Protein AF-J9EA83-F1 (afdb_monomer_lite)

Secondary structure (DSSP, 8-state):
-TTS---------SSHHHHHHHHHHHTT-EETTEEPP----HHHH-TT---GGG-------

Sequence (61 aa):
TIADTALCAVYQLSTNKLFLEAYKKADGMKIDGRRVVVDYERGRTQKSWLPRRLGMFIIAQ

InterPro domains:
  IPR012677 Nucleotide-binding alpha-beta plait domain superfamily [G3DSA:3.30.70.330] (7-57)

Structure (mmCIF, N/CA/C/O backbone):
data_AF-J9EA83-F1
#
_entry.id   AF-J9EA83-F1
#
loop_
_atom_site.group_PDB
_atom_site.id
_atom_site.type_symbol
_atom_site.label_atom_id
_atom_site.label_alt_id
_atom_site.label_comp_id
_atom_site.label_asym_id
_atom_site.label_entity_id
_atom_site.label_seq_id
_atom_site.pdbx_PDB_ins_code
_atom_site.Cartn_x
_atom_site.Cartn_y
_atom_site.Cartn_z
_atom_site.occupancy
_atom_site.B_iso_or_equiv
_atom_site.auth_seq_id
_atom_site.auth_comp_id
_atom_site.auth_asym_id
_atom_site.auth_atom_id
_atom_site.pdbx_PDB_model_num
ATOM 1 N N . THR A 1 1 ? -21.668 -8.776 -17.782 1.00 37.69 1 THR A N 1
ATOM 2 C CA . THR A 1 1 ? -20.411 -9.503 -18.075 1.00 37.69 1 THR A CA 1
ATOM 3 C C . THR A 1 1 ? -19.419 -9.161 -16.982 1.00 37.69 1 THR A C 1
ATOM 5 O O . THR A 1 1 ? -19.417 -8.032 -16.528 1.00 37.69 1 THR A O 1
ATOM 8 N N . ILE A 1 2 ? -18.645 -10.120 -16.475 1.00 34.50 2 ILE A N 1
ATOM 9 C CA . ILE A 1 2 ? -17.871 -10.034 -15.210 1.00 34.50 2 ILE A CA 1
ATOM 10 C C . ILE A 1 2 ? -16.636 -9.086 -15.311 1.00 34.50 2 ILE A C 1
ATOM 12 O O . ILE A 1 2 ? -15.654 -9.228 -14.595 1.00 34.50 2 ILE A O 1
ATOM 16 N N . ALA A 1 3 ? -16.667 -8.091 -16.201 1.00 36.97 3 ALA A N 1
ATOM 17 C CA . ALA A 1 3 ? -15.527 -7.234 -16.526 1.00 36.97 3 ALA A CA 1
ATOM 18 C C . ALA A 1 3 ? -15.562 -5.826 -15.887 1.00 36.97 3 ALA A C 1
ATOM 20 O O . ALA A 1 3 ? -14.545 -5.144 -15.926 1.00 36.97 3 ALA A O 1
ATOM 21 N N . ASP A 1 4 ? -16.660 -5.399 -15.247 1.00 45.34 4 ASP A N 1
ATOM 22 C CA . ASP A 1 4 ? -16.879 -3.974 -14.908 1.00 45.34 4 ASP A CA 1
ATOM 23 C C . ASP A 1 4 ? -16.556 -3.541 -13.457 1.00 45.34 4 ASP A C 1
ATOM 25 O O . ASP A 1 4 ? -16.938 -2.452 -13.037 1.00 45.34 4 ASP A O 1
ATOM 29 N N . THR A 1 5 ? -15.838 -4.332 -12.651 1.00 49.44 5 THR A N 1
ATOM 30 C CA . THR A 1 5 ? -15.623 -3.993 -11.218 1.00 49.44 5 THR A CA 1
ATOM 31 C C . THR A 1 5 ? -14.189 -4.138 -10.703 1.00 49.44 5 THR A C 1
ATOM 33 O O . THR A 1 5 ? -13.979 -4.336 -9.510 1.00 49.44 5 THR A O 1
ATOM 36 N N . ALA A 1 6 ? -13.171 -4.002 -11.552 1.00 52.22 6 ALA A N 1
ATOM 37 C CA . ALA A 1 6 ? -11.805 -3.781 -11.069 1.00 52.22 6 ALA A CA 1
ATOM 38 C C . ALA A 1 6 ? -11.520 -2.271 -11.020 1.00 52.22 6 ALA A C 1
ATOM 40 O O . ALA A 1 6 ? -10.947 -1.703 -11.942 1.00 52.22 6 ALA A O 1
ATOM 41 N N . LEU A 1 7 ? -11.963 -1.606 -9.948 1.00 61.22 7 LEU A N 1
ATOM 42 C CA . LEU A 1 7 ? -11.545 -0.235 -9.641 1.00 61.22 7 LEU A CA 1
ATOM 43 C C . LEU A 1 7 ? -10.119 -0.283 -9.083 1.00 61.22 7 LEU A C 1
ATOM 45 O O . LEU A 1 7 ? -9.913 -0.451 -7.883 1.00 61.22 7 LEU A O 1
ATOM 49 N N . CYS A 1 8 ? -9.135 -0.173 -9.968 1.00 67.69 8 CYS A N 1
ATOM 50 C CA . CYS A 1 8 ? -7.733 0.016 -9.620 1.00 67.69 8 CYS A CA 1
ATOM 51 C C . CYS A 1 8 ? -7.247 1.357 -10.180 1.00 67.69 8 CYS A C 1
ATOM 53 O O . CYS A 1 8 ? -7.514 1.700 -11.329 1.00 67.69 8 CYS A O 1
ATOM 55 N N . ALA A 1 9 ? -6.530 2.118 -9.356 1.00 75.50 9 ALA A N 1
ATOM 56 C CA . ALA A 1 9 ? -5.934 3.396 -9.721 1.00 75.50 9 ALA A CA 1
ATOM 57 C C . ALA A 1 9 ? -4.486 3.432 -9.229 1.00 75.50 9 ALA A C 1
ATOM 59 O O . ALA A 1 9 ? -4.180 2.918 -8.153 1.00 75.50 9 ALA A O 1
ATOM 60 N N . VAL A 1 10 ? -3.606 4.037 -10.024 1.00 77.50 10 VAL A N 1
ATOM 61 C CA . VAL A 1 10 ? -2.187 4.203 -9.701 1.00 77.50 10 VAL A CA 1
ATOM 62 C C . VAL A 1 10 ? -1.926 5.679 -9.439 1.00 77.50 10 VAL A C 1
ATOM 64 O O . VAL A 1 10 ? -2.277 6.525 -10.261 1.00 77.50 10 VAL A O 1
ATOM 67 N N . TYR A 1 11 ? -1.299 5.986 -8.305 1.00 80.56 11 TYR A N 1
ATOM 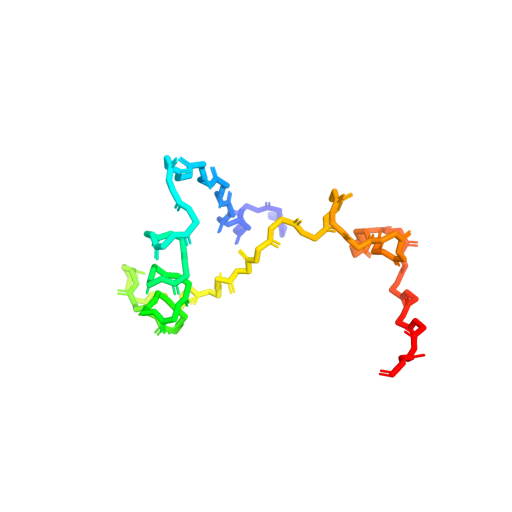68 C CA . TYR A 1 11 ? -0.970 7.350 -7.897 1.00 80.56 11 TYR A CA 1
ATOM 69 C C . TYR A 1 11 ? 0.542 7.518 -7.761 1.00 80.56 11 TYR A C 1
ATOM 71 O O . TYR A 1 11 ? 1.215 6.694 -7.145 1.00 80.56 11 TYR A O 1
ATOM 79 N N . GLN A 1 12 ? 1.070 8.622 -8.289 1.00 84.75 12 GLN A N 1
ATOM 80 C CA . GLN A 1 12 ? 2.465 9.010 -8.107 1.00 84.75 12 GLN A CA 1
ATOM 81 C C . GLN A 1 12 ? 2.558 10.093 -7.030 1.00 84.75 12 GLN A C 1
ATOM 83 O O . GLN A 1 12 ? 2.004 11.179 -7.181 1.00 84.75 12 GLN A O 1
ATOM 88 N N . LEU A 1 13 ? 3.268 9.797 -5.940 1.00 82.69 13 LEU A N 1
ATOM 89 C CA . LEU A 1 13 ? 3.517 10.746 -4.855 1.00 82.69 13 LEU A CA 1
ATOM 90 C C . LEU A 1 13 ? 4.896 11.392 -5.011 1.00 82.69 13 LEU A C 1
ATOM 92 O O . LEU A 1 13 ? 5.846 10.764 -5.474 1.00 82.69 13 LEU A O 1
A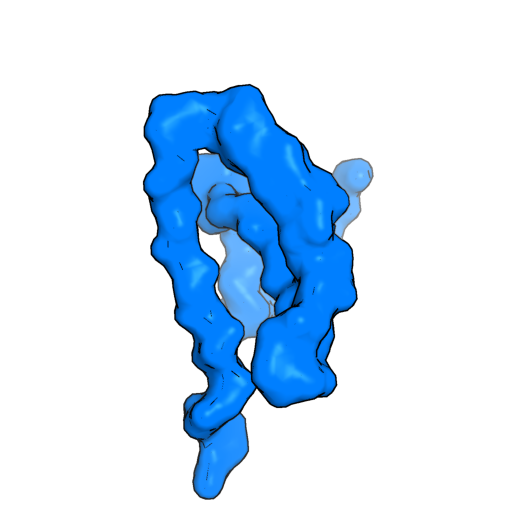TOM 96 N N . SER A 1 14 ? 4.998 12.660 -4.613 1.00 83.94 14 SER A N 1
ATOM 97 C CA . SER A 1 14 ? 6.189 13.496 -4.814 1.00 83.94 14 SER A CA 1
ATOM 98 C C . SER A 1 14 ? 7.401 13.057 -3.991 1.00 83.94 14 SER A C 1
ATOM 100 O O . SER A 1 14 ? 8.535 13.288 -4.400 1.00 83.94 14 SER A O 1
ATOM 102 N N . THR A 1 15 ? 7.185 12.425 -2.834 1.00 88.69 15 THR A N 1
ATOM 103 C CA . THR A 1 15 ? 8.266 11.973 -1.951 1.00 88.69 15 THR A CA 1
ATOM 104 C C . THR A 1 15 ? 8.019 10.566 -1.423 1.00 88.69 15 THR A C 1
ATOM 106 O O . THR A 1 15 ? 6.882 10.148 -1.191 1.00 88.69 15 THR A O 1
ATOM 109 N N . ASN A 1 16 ? 9.114 9.845 -1.164 1.00 84.06 16 ASN A N 1
ATOM 110 C CA . ASN A 1 16 ? 9.067 8.492 -0.609 1.00 84.06 16 ASN A CA 1
ATOM 111 C C . ASN A 1 16 ? 8.420 8.456 0.789 1.00 84.06 16 ASN A C 1
ATOM 113 O O . ASN A 1 16 ? 7.682 7.527 1.108 1.00 84.06 16 ASN A O 1
ATOM 117 N N . LYS A 1 17 ? 8.632 9.504 1.597 1.00 87.12 17 LYS A N 1
ATOM 118 C CA . LYS A 1 17 ? 8.054 9.610 2.942 1.00 87.12 17 LYS A CA 1
ATOM 119 C C . LYS A 1 17 ? 6.523 9.641 2.904 1.00 87.12 17 LYS A C 1
ATOM 121 O O . LYS A 1 17 ? 5.885 8.873 3.618 1.00 87.12 17 LYS A O 1
ATOM 126 N N . LEU A 1 18 ? 5.946 10.472 2.033 1.00 85.12 18 LEU A N 1
ATOM 127 C CA . LEU A 1 18 ? 4.492 10.554 1.858 1.00 85.12 18 LEU A CA 1
ATOM 128 C C . LEU A 1 18 ? 3.914 9.243 1.324 1.00 85.12 18 LEU A C 1
ATOM 130 O O . LEU A 1 18 ? 2.857 8.809 1.773 1.00 85.12 18 LEU A O 1
ATOM 134 N N . PHE A 1 19 ? 4.632 8.590 0.410 1.00 86.12 19 PHE A N 1
ATOM 135 C CA . PHE A 1 19 ? 4.257 7.272 -0.088 1.00 86.12 19 PHE A CA 1
ATOM 136 C C . PHE A 1 19 ? 4.181 6.226 1.028 1.00 86.12 19 PHE A C 1
ATOM 138 O O . PHE A 1 19 ? 3.170 5.536 1.146 1.00 86.12 19 PHE A O 1
ATOM 145 N N . LEU A 1 20 ? 5.200 6.139 1.884 1.00 86.31 20 LEU A N 1
ATOM 146 C CA . LEU A 1 20 ? 5.229 5.155 2.962 1.00 86.31 20 LEU A CA 1
ATOM 147 C C . LEU A 1 20 ? 4.119 5.396 3.996 1.00 86.31 20 LEU A C 1
ATOM 149 O O . LEU A 1 20 ? 3.527 4.445 4.506 1.00 86.31 20 LEU A O 1
ATOM 153 N N . GLU A 1 21 ? 3.830 6.659 4.310 1.00 89.12 21 GLU A N 1
ATOM 154 C CA . GLU A 1 21 ? 2.735 7.017 5.214 1.00 89.12 21 GLU A CA 1
ATOM 155 C C . GLU A 1 21 ? 1.363 6.682 4.621 1.00 89.12 21 GLU A C 1
ATOM 157 O O . GLU A 1 21 ? 0.525 6.109 5.319 1.00 89.12 21 GLU A O 1
ATOM 162 N N . ALA A 1 22 ? 1.140 7.000 3.343 1.00 85.94 22 ALA A N 1
ATOM 163 C CA . ALA A 1 22 ? -0.100 6.682 2.645 1.00 85.94 22 ALA A CA 1
ATOM 164 C C . ALA A 1 22 ? -0.312 5.167 2.548 1.00 85.94 22 ALA A C 1
ATOM 166 O O . ALA A 1 22 ? -1.385 4.685 2.894 1.00 85.94 22 ALA A O 1
ATOM 167 N N . TYR A 1 23 ? 0.725 4.409 2.178 1.00 86.06 23 TYR A N 1
ATOM 168 C CA . TYR A 1 23 ? 0.675 2.949 2.087 1.00 86.06 23 TYR A CA 1
ATOM 169 C C . TYR A 1 23 ? 0.254 2.301 3.414 1.00 86.06 23 TYR A C 1
ATOM 171 O O . TYR A 1 23 ? -0.640 1.461 3.443 1.00 86.06 23 TYR A O 1
ATOM 179 N N . LYS A 1 24 ? 0.844 2.743 4.533 1.00 86.44 24 LYS A N 1
ATOM 180 C CA . LYS A 1 24 ? 0.524 2.213 5.869 1.00 86.44 24 LYS A CA 1
ATOM 181 C C . LYS A 1 24 ? -0.888 2.561 6.343 1.00 86.44 24 LYS A C 1
ATOM 183 O O . LYS A 1 24 ? -1.468 1.796 7.102 1.00 86.44 24 LYS A O 1
ATOM 188 N N . LYS A 1 25 ? -1.409 3.732 5.964 1.00 87.06 25 LYS A N 1
ATOM 189 C CA . LYS A 1 25 ? -2.714 4.229 6.433 1.00 87.06 25 LYS A CA 1
ATOM 190 C C . LYS A 1 25 ? -3.883 3.785 5.557 1.00 87.06 25 LYS A C 1
ATOM 192 O O . LYS A 1 25 ? -4.999 3.688 6.054 1.00 87.06 25 LYS A O 1
ATOM 197 N N . ALA A 1 26 ? -3.647 3.593 4.264 1.00 84.69 26 ALA A N 1
ATOM 198 C CA . ALA A 1 26 ? -4.711 3.394 3.290 1.00 84.69 26 ALA A CA 1
ATOM 199 C C . ALA A 1 26 ? -5.129 1.922 3.132 1.00 84.69 26 ALA A C 1
ATOM 201 O O . ALA A 1 26 ? -6.229 1.664 2.641 1.00 84.69 26 ALA A O 1
ATOM 202 N N . ASP A 1 27 ? -4.304 0.966 3.572 1.00 84.94 27 ASP A N 1
ATOM 203 C CA . ASP A 1 27 ? -4.672 -0.450 3.535 1.00 84.94 27 ASP A CA 1
ATOM 204 C C . ASP A 1 27 ? -5.903 -0.733 4.412 1.00 84.94 27 ASP A C 1
ATOM 206 O O . ASP A 1 27 ? -5.960 -0.392 5.595 1.00 84.94 27 ASP A O 1
ATOM 210 N N . GLY A 1 28 ? -6.935 -1.324 3.809 1.00 82.88 28 GLY A N 1
ATOM 211 C CA . GLY A 1 28 ? -8.177 -1.666 4.495 1.00 82.88 28 GLY A CA 1
ATOM 212 C C . GLY A 1 28 ? -9.124 -0.492 4.764 1.00 82.88 28 GLY A C 1
ATOM 213 O O . GLY A 1 28 ? -10.174 -0.711 5.386 1.00 82.88 28 GLY A O 1
ATOM 214 N N . MET A 1 29 ? -8.809 0.715 4.274 1.00 87.62 29 MET A N 1
ATOM 215 C CA . MET A 1 29 ? -9.699 1.875 4.332 1.00 87.62 29 MET A CA 1
ATOM 216 C C . MET A 1 29 ? -11.000 1.589 3.568 1.00 87.62 29 MET A C 1
ATOM 218 O O . MET A 1 29 ? -10.999 0.949 2.512 1.00 87.62 29 MET A O 1
ATOM 222 N N . LYS A 1 30 ? -12.130 2.041 4.121 1.00 87.62 30 LYS A N 1
ATOM 223 C CA . LYS A 1 30 ? -13.444 1.898 3.487 1.00 87.62 30 LYS A CA 1
ATOM 224 C C . LYS A 1 30 ? -13.762 3.152 2.677 1.00 87.62 30 LYS A C 1
ATOM 226 O O . LYS A 1 30 ? -13.951 4.210 3.267 1.00 87.62 30 LYS A O 1
ATOM 231 N N . ILE A 1 31 ? -13.852 3.014 1.359 1.00 84.50 31 ILE A N 1
ATOM 232 C CA . ILE A 1 31 ? -14.331 4.058 0.442 1.00 84.50 31 ILE A CA 1
ATOM 233 C C . ILE A 1 31 ? -15.640 3.549 -0.155 1.00 84.50 31 ILE A C 1
ATOM 235 O O . ILE A 1 31 ? -15.692 2.416 -0.632 1.00 84.50 31 ILE A O 1
ATOM 239 N N . ASP A 1 32 ? -16.713 4.331 -0.050 1.00 85.50 32 ASP A N 1
ATOM 240 C CA . ASP A 1 32 ? -18.049 3.973 -0.551 1.00 85.50 32 ASP A CA 1
ATOM 241 C C . ASP A 1 32 ? -18.520 2.571 -0.111 1.00 85.50 32 ASP A C 1
ATOM 243 O O . ASP A 1 32 ? -19.079 1.785 -0.876 1.00 85.50 32 ASP A O 1
ATOM 247 N N . GLY A 1 33 ? -18.227 2.218 1.147 1.00 85.19 33 GLY A N 1
ATOM 248 C CA . GLY A 1 33 ? -18.576 0.922 1.740 1.00 8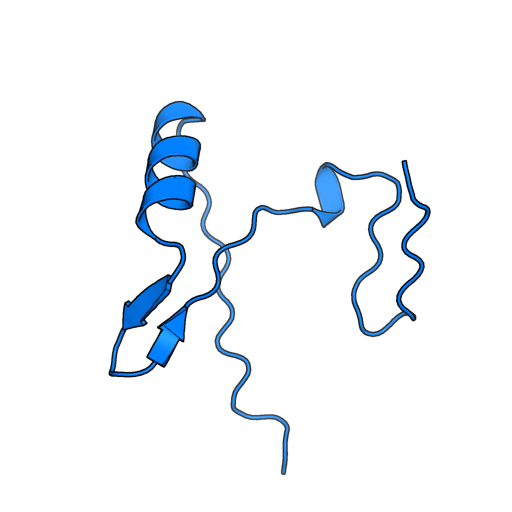5.19 33 GLY A CA 1
ATOM 249 C C . GLY A 1 33 ? -17.708 -0.262 1.291 1.00 85.19 33 GLY A C 1
ATOM 250 O O . GLY A 1 33 ? -17.887 -1.367 1.805 1.00 85.19 33 GLY A O 1
ATOM 251 N N . ARG A 1 34 ? -16.735 -0.059 0.394 1.00 84.06 34 ARG A N 1
ATOM 252 C CA . ARG A 1 34 ? -15.815 -1.092 -0.107 1.00 84.06 34 ARG A CA 1
ATOM 253 C C . ARG A 1 34 ? -14.444 -0.964 0.550 1.00 84.06 34 ARG A C 1
ATOM 255 O O . ARG A 1 34 ? -13.938 0.139 0.735 1.00 84.06 34 ARG A O 1
ATOM 262 N N . ARG A 1 35 ? -13.830 -2.097 0.910 1.00 85.31 35 ARG A N 1
ATOM 263 C CA . ARG A 1 35 ? -12.448 -2.124 1.415 1.00 85.31 35 ARG A CA 1
ATOM 264 C C . ARG A 1 35 ? -11.480 -2.017 0.247 1.00 85.31 35 ARG A C 1
ATOM 266 O O . ARG A 1 35 ? -11.560 -2.814 -0.685 1.00 85.31 35 ARG A O 1
ATOM 273 N N . VAL A 1 36 ? -10.571 -1.057 0.328 1.00 83.69 36 VAL A N 1
ATOM 274 C CA . VAL A 1 36 ? -9.509 -0.880 -0.660 1.00 83.69 36 VAL A CA 1
ATOM 275 C C . VAL A 1 36 ? -8.275 -1.653 -0.211 1.00 83.69 36 VAL A C 1
ATOM 277 O O . VAL A 1 36 ? -7.892 -1.602 0.957 1.00 83.69 36 VAL A O 1
ATOM 280 N N . VAL A 1 37 ? -7.675 -2.380 -1.150 1.00 83.44 37 VAL A N 1
ATOM 281 C CA . VAL A 1 37 ? -6.349 -2.981 -0.991 1.00 83.44 37 VAL A CA 1
ATOM 282 C C . VAL A 1 37 ? -5.354 -2.036 -1.638 1.00 83.44 37 VAL A C 1
ATOM 284 O O . VAL A 1 37 ? -5.548 -1.629 -2.784 1.00 83.44 37 VAL A O 1
ATOM 287 N N . VAL A 1 38 ? -4.304 -1.686 -0.906 1.00 83.19 38 VAL A N 1
ATOM 288 C CA . VAL A 1 38 ? -3.254 -0.794 -1.397 1.00 83.19 38 VAL A CA 1
ATOM 289 C C . VAL A 1 38 ? -1.994 -1.609 -1.618 1.00 83.19 38 VAL A C 1
ATOM 291 O O . VAL A 1 38 ? -1.548 -2.333 -0.735 1.00 83.19 38 VAL A O 1
ATOM 294 N N . ASP A 1 39 ? -1.423 -1.497 -2.811 1.00 83.19 39 ASP A N 1
ATOM 295 C CA . ASP A 1 39 ? -0.139 -2.101 -3.147 1.00 83.19 39 ASP A CA 1
ATOM 296 C C . ASP A 1 39 ? 0.789 -1.027 -3.720 1.00 83.19 39 ASP A C 1
ATOM 298 O O . ASP A 1 39 ? 0.356 0.070 -4.081 1.00 83.19 39 ASP A O 1
ATOM 302 N N . TYR A 1 40 ? 2.076 -1.335 -3.787 1.00 81.50 40 TYR A N 1
ATOM 303 C CA 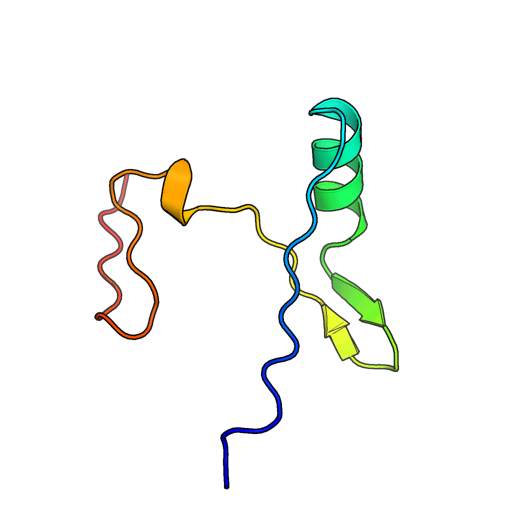. TYR A 1 40 ? 3.042 -0.503 -4.490 1.00 81.50 40 TYR A CA 1
ATOM 304 C C . TYR A 1 40 ? 3.266 -1.031 -5.906 1.00 81.50 40 TYR A C 1
ATOM 306 O O . TYR A 1 40 ? 2.957 -2.179 -6.220 1.00 81.50 40 TYR A O 1
ATOM 314 N N . GLU A 1 41 ? 3.818 -0.197 -6.782 1.00 77.19 41 GLU A N 1
ATOM 315 C CA . GLU A 1 41 ? 4.083 -0.560 -8.176 1.00 77.19 41 GLU A CA 1
ATOM 316 C C . GLU A 1 41 ? 5.179 -1.638 -8.285 1.00 77.19 41 GLU A C 1
ATOM 318 O O . GLU A 1 41 ? 6.366 -1.348 -8.448 1.00 77.19 41 GLU A O 1
ATOM 323 N N . ARG A 1 42 ? 4.789 -2.916 -8.199 1.00 73.00 42 ARG A N 1
ATOM 324 C CA . ARG A 1 42 ? 5.722 -4.057 -8.219 1.00 73.00 42 ARG A CA 1
ATOM 325 C C . ARG A 1 42 ? 6.372 -4.290 -9.579 1.00 73.00 42 ARG A C 1
ATOM 327 O O . ARG A 1 42 ? 7.510 -4.745 -9.622 1.00 73.00 42 ARG A O 1
ATOM 334 N N . GLY A 1 43 ? 5.700 -3.935 -10.677 1.00 69.25 43 GLY A N 1
ATOM 335 C CA . GLY A 1 43 ? 6.154 -4.239 -12.041 1.00 69.25 43 GLY A CA 1
ATOM 336 C C . GLY A 1 43 ? 7.454 -3.554 -12.471 1.00 69.25 43 GLY A C 1
ATOM 337 O O . GLY A 1 43 ? 8.076 -3.990 -13.434 1.00 69.25 43 GLY A O 1
ATOM 338 N N . ARG A 1 44 ? 7.890 -2.503 -11.766 1.00 70.62 44 ARG A N 1
ATOM 339 C CA . ARG A 1 44 ? 9.175 -1.826 -12.030 1.00 70.62 44 ARG A CA 1
ATOM 340 C C . ARG A 1 44 ? 10.240 -2.123 -10.976 1.00 70.62 44 ARG A C 1
ATOM 342 O O . ARG A 1 44 ? 11.424 -1.968 -11.256 1.00 70.62 44 ARG A O 1
ATOM 349 N N . THR A 1 45 ? 9.834 -2.544 -9.779 1.00 69.31 45 THR A N 1
ATOM 350 C CA . THR A 1 45 ? 10.735 -2.711 -8.628 1.00 69.31 45 THR A CA 1
ATOM 351 C C . THR A 1 45 ? 11.120 -4.170 -8.388 1.00 69.31 45 THR A C 1
ATOM 353 O O . THR A 1 45 ? 12.250 -4.444 -7.993 1.00 69.31 45 THR A O 1
ATOM 356 N N . GLN A 1 46 ? 10.221 -5.122 -8.652 1.00 73.06 46 GLN A N 1
ATOM 357 C CA . GLN A 1 46 ? 10.480 -6.550 -8.474 1.00 73.06 46 GLN A CA 1
ATOM 358 C C . GLN A 1 46 ? 10.742 -7.214 -9.829 1.00 73.06 46 GLN A C 1
ATOM 360 O O . GLN A 1 46 ? 9.834 -7.376 -10.638 1.00 73.06 46 GLN A O 1
ATOM 365 N N . LYS A 1 47 ? 11.990 -7.642 -10.063 1.00 70.62 47 LYS A N 1
ATOM 366 C CA . LYS A 1 47 ? 12.408 -8.292 -11.323 1.00 70.62 47 LYS A CA 1
ATOM 367 C C . LYS A 1 47 ? 11.660 -9.600 -11.621 1.00 70.62 47 LYS A C 1
ATOM 369 O O . LYS A 1 47 ? 11.595 -10.003 -12.774 1.00 70.62 47 LYS A O 1
ATOM 374 N N . SER A 1 48 ? 11.116 -10.255 -10.597 1.00 74.06 48 SER A N 1
ATOM 375 C CA . SER A 1 48 ? 10.370 -11.516 -10.691 1.00 74.06 48 SER A CA 1
ATOM 376 C C . SER A 1 48 ? 8.850 -11.336 -10.744 1.00 74.06 48 SER A C 1
ATOM 378 O O . SER A 1 48 ? 8.119 -12.325 -10.758 1.00 74.06 48 SER A O 1
ATOM 380 N N . TRP A 1 49 ? 8.346 -10.097 -10.744 1.00 73.44 49 TRP A N 1
ATOM 381 C CA . TRP A 1 49 ? 6.908 -9.863 -10.702 1.00 73.44 49 TRP A CA 1
ATOM 382 C C . TRP A 1 49 ? 6.264 -10.065 -12.075 1.00 73.44 49 TRP A C 1
ATOM 384 O O . TRP A 1 49 ? 6.646 -9.430 -13.058 1.00 73.44 49 TRP A O 1
ATOM 394 N N . LEU A 1 50 ? 5.236 -10.913 -12.120 1.00 70.81 50 LEU A N 1
ATOM 395 C CA . LEU A 1 50 ? 4.397 -11.129 -13.293 1.00 70.81 50 LEU A CA 1
ATOM 396 C C . LEU A 1 50 ? 2.945 -10.736 -12.977 1.00 70.81 50 LEU A C 1
ATOM 398 O O . LEU A 1 50 ? 2.427 -11.081 -11.910 1.00 70.81 50 LEU A O 1
ATOM 402 N N . PRO A 1 51 ? 2.250 -10.034 -13.890 1.00 70.81 51 PRO A N 1
ATOM 403 C CA . PRO A 1 51 ? 0.841 -9.712 -13.714 1.00 70.81 51 PRO A CA 1
ATOM 404 C C . PRO A 1 51 ? -0.001 -10.994 -13.706 1.00 70.81 51 PRO A C 1
ATOM 406 O O . PRO A 1 51 ? 0.257 -11.911 -14.483 1.00 70.81 51 PRO A O 1
ATOM 409 N N . ARG A 1 52 ? -1.071 -11.034 -12.895 1.00 69.44 52 ARG A N 1
ATOM 410 C CA . ARG A 1 52 ? -1.921 -12.233 -12.688 1.00 69.44 52 ARG A CA 1
ATOM 411 C C . ARG A 1 52 ? -2.390 -12.914 -13.984 1.00 69.44 52 ARG A C 1
ATOM 413 O O . ARG A 1 52 ? -2.543 -14.129 -14.006 1.00 69.44 52 ARG A O 1
ATOM 420 N N . ARG A 1 53 ? -2.581 -12.146 -15.065 1.00 72.25 53 ARG A N 1
ATOM 421 C CA . ARG A 1 53 ? -2.994 -12.650 -16.389 1.00 72.25 53 ARG A CA 1
ATOM 422 C C . ARG A 1 53 ? -1.963 -13.553 -17.081 1.00 72.25 53 ARG A C 1
ATOM 424 O O . ARG A 1 53 ? -2.331 -14.260 -18.005 1.00 72.25 53 ARG A O 1
ATOM 431 N N . LEU A 1 54 ? -0.692 -13.503 -16.673 1.00 71.25 54 LEU A N 1
ATOM 432 C CA . LEU A 1 54 ? 0.407 -14.277 -17.267 1.00 71.25 54 LEU A CA 1
ATOM 433 C C . LEU A 1 54 ? 0.758 -15.545 -16.464 1.00 71.25 54 LEU A C 1
ATOM 435 O O . LEU A 1 54 ? 1.761 -16.185 -16.759 1.00 71.25 54 LEU A O 1
ATOM 439 N N . GLY A 1 55 ? -0.067 -15.930 -15.481 1.00 62.19 55 GLY A N 1
ATOM 440 C CA . GLY A 1 55 ? 0.210 -17.060 -14.592 1.00 62.19 55 GLY A CA 1
ATOM 441 C C . GLY A 1 55 ? 1.104 -16.647 -13.419 1.00 62.19 55 GLY A C 1
ATOM 442 O O . GLY A 1 55 ? 2.108 -15.957 -13.571 1.00 62.19 55 GLY A O 1
ATOM 443 N N . MET A 1 56 ? 0.693 -17.007 -12.208 1.00 53.59 56 MET A N 1
ATOM 444 C CA . MET A 1 56 ? 1.301 -16.548 -10.960 1.00 53.59 56 MET A CA 1
ATOM 445 C C . MET A 1 56 ? 2.492 -17.450 -10.606 1.00 53.59 56 MET A C 1
ATOM 447 O O . MET A 1 56 ? 2.291 -18.539 -10.082 1.00 53.59 56 MET A O 1
ATOM 451 N N . PHE A 1 57 ? 3.723 -17.017 -10.891 1.00 44.38 57 PHE A N 1
ATOM 452 C CA . PHE A 1 57 ? 4.936 -17.696 -10.420 1.00 44.38 57 PHE A CA 1
ATOM 453 C C . PHE A 1 57 ? 5.526 -16.906 -9.249 1.00 44.38 57 PHE A C 1
ATOM 455 O O . PHE A 1 57 ? 6.285 -15.955 -9.422 1.00 44.38 57 PHE A O 1
ATOM 462 N N . ILE A 1 58 ? 5.117 -17.270 -8.035 1.00 46.84 58 ILE A N 1
ATOM 463 C CA . ILE A 1 58 ? 5.778 -16.820 -6.812 1.00 46.84 58 ILE A CA 1
ATOM 464 C C . ILE A 1 58 ? 7.045 -17.673 -6.700 1.00 46.84 58 ILE A C 1
ATOM 466 O O . ILE A 1 58 ? 6.989 -18.787 -6.187 1.00 46.84 58 ILE A O 1
ATOM 470 N N . ILE A 1 59 ? 8.184 -17.200 -7.212 1.00 43.09 59 ILE A N 1
ATOM 471 C CA . ILE A 1 59 ? 9.453 -17.715 -6.690 1.00 43.09 59 ILE A CA 1
ATOM 472 C C . ILE A 1 59 ? 9.621 -17.117 -5.301 1.00 43.09 59 ILE A C 1
ATOM 474 O O . ILE A 1 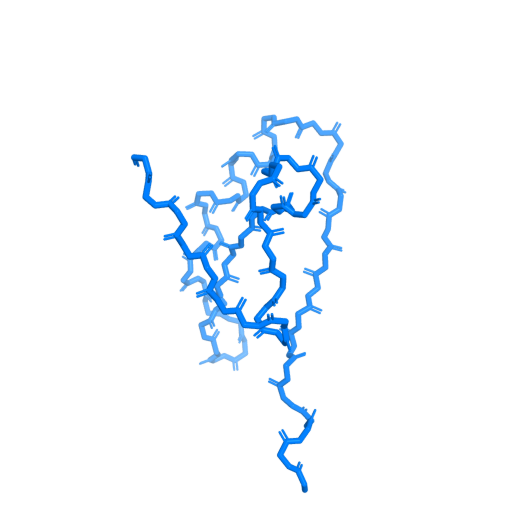59 ? 9.828 -15.914 -5.145 1.00 43.09 59 ILE A O 1
ATOM 478 N N . ALA A 1 60 ? 9.419 -17.983 -4.311 1.00 40.25 60 ALA A N 1
ATOM 479 C CA . ALA A 1 60 ? 9.745 -17.74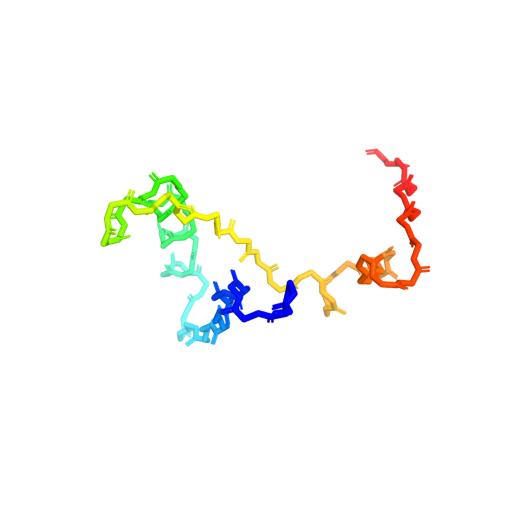4 -2.922 1.00 40.25 60 ALA A CA 1
ATOM 480 C C . ALA A 1 60 ? 11.190 -17.240 -2.797 1.00 40.25 60 ALA A C 1
ATOM 482 O O . ALA A 1 60 ? 12.106 -17.794 -3.412 1.00 40.25 60 ALA A O 1
ATOM 483 N N . GLN A 1 61 ? 11.366 -16.205 -1.984 1.00 39.00 61 GLN A N 1
ATOM 484 C CA . GLN A 1 61 ? 12.585 -15.950 -1.228 1.00 39.00 61 GLN A CA 1
ATOM 485 C C . GLN A 1 61 ? 12.183 -15.762 0.227 1.00 39.00 61 GLN A C 1
ATOM 487 O O . GLN A 1 61 ? 11.138 -15.105 0.447 1.00 39.00 61 GLN A O 1
#

Organism: Wuchereria bancrofti (NCBI:txid6293)

pLDDT: mean 72.52, std 16.01, range [34.5, 89.12]

Foldseek 3Di:
DPPPPPPDDDDDDPDPVVVVVCQVPQQQDADPNDGDHDDDDCVVPPPPDDDVVVPDDPPDD

Radius of gyration: 14.16 Å; chains: 1; bounding box: 33×31×24 Å